Protein AF-A0A6F8SP30-F1 (afdb_monomer)

pLDDT: mean 85.56, std 14.73, range [39.81, 97.38]

Foldseek 3Di:
DDPPPPVVQQPPCVPDPDRDQPCLVVVCQQWPDDPLAIAGDCDPDPSNNCSVVVVVCCLVPPPVCPVPRHDHPVPDDD

Mean predicted aligned error: 6.64 Å

Solvent-accessible surface area (backbone atoms only — not comparable to full-atom values): 4961 Å² total; per-residue (Å²): 138,80,78,82,55,72,77,58,64,53,70,48,70,92,78,39,101,66,67,67,64,85,61,59,82,55,50,70,68,30,41,44,76,54,90,83,28,31,32,59,44,85,50,90,47,78,79,50,50,63,48,21,55,57,51,54,50,43,52,71,67,36,77,90,24,67,91,61,65,53,51,49,63,68,74,57,82,128

Nearest PDB structures (foldseek):
  2jai-assembly2_B  TM=8.679E-01  e=1.230E-01  Homo sapiens
  2ci4-assembly1_A  TM=8.515E-01  e=1.059E-01  Bos taurus
  1h70-assembly1_A  TM=6.665E-01  e=1.931E-01  Pseudomonas aeruginosa
  3rhy-assembly2_B  TM=6.603E-01  e=2.243E-01  Pseudomonas aeruginosa

InterPro domains:
  IPR003876 Arginine deiminase [PR01466] (20-38)
  IPR003876 Arginine deiminase [PR01466] (48-63)

Sequence (78 aa):
MEGIRWGAVTYLDDLFLVNPLPNSYFTRDSSINIADDVILSHMGKPYRQREPLLMKYIHRAADEYRDNPTQDFYSMEC

Secondary structure (DSSP, 8-state):
-----HHHHTT-TTT-SS---GGGG-GGGTEEEETTEEEE---SSGGGTTHHHHHHHHHHHSGGGSSSPPPBTTT---

Structure (mmCIF, N/CA/C/O backbone):
data_AF-A0A6F8SP30-F1
#
_entry.id   AF-A0A6F8SP30-F1
#
loop_
_atom_site.group_PDB
_atom_site.id
_atom_site.type_symbol
_atom_site.label_atom_id
_atom_site.label_alt_id
_atom_site.label_comp_id
_atom_site.label_asym_id
_atom_site.label_entity_id
_atom_site.label_seq_id
_atom_site.pdbx_PDB_ins_code
_atom_site.Cartn_x
_atom_site.Cartn_y
_atom_site.Cartn_z
_atom_site.occupancy
_atom_site.B_iso_or_equiv
_atom_site.auth_seq_id
_atom_site.auth_comp_id
_atom_site.auth_asym_id
_atom_site.auth_atom_id
_atom_site.pdbx_PDB_model_num
ATOM 1 N N . MET A 1 1 ? 32.053 -9.212 -7.784 1.00 39.81 1 MET A N 1
ATOM 2 C CA . MET A 1 1 ? 30.937 -9.244 -6.817 1.00 39.81 1 MET A CA 1
ATOM 3 C C . MET A 1 1 ? 30.078 -8.009 -7.052 1.00 39.81 1 MET A C 1
ATOM 5 O O . MET A 1 1 ? 30.290 -6.996 -6.403 1.00 39.81 1 MET A O 1
ATOM 9 N N . GLU A 1 2 ? 29.164 -8.056 -8.020 1.00 45.53 2 GLU A N 1
ATOM 10 C CA . GLU A 1 2 ? 28.089 -7.063 -8.108 1.00 45.53 2 GLU A CA 1
ATOM 11 C C . GLU A 1 2 ? 26.902 -7.627 -7.334 1.00 45.53 2 GLU A C 1
ATOM 13 O O . GLU A 1 2 ? 26.377 -8.687 -7.671 1.00 45.53 2 GLU A O 1
ATOM 18 N N . GLY A 1 3 ? 26.536 -6.973 -6.233 1.00 51.66 3 GLY A N 1
ATOM 19 C CA . GLY A 1 3 ? 25.336 -7.337 -5.493 1.00 51.66 3 GLY A CA 1
ATOM 20 C C . GLY A 1 3 ? 24.115 -7.108 -6.376 1.00 51.66 3 GLY A C 1
ATOM 21 O O . GLY A 1 3 ? 23.929 -6.007 -6.897 1.00 51.66 3 GLY A O 1
ATOM 22 N N . ILE A 1 4 ? 23.287 -8.138 -6.541 1.00 56.56 4 ILE A N 1
ATOM 23 C CA . ILE A 1 4 ? 21.993 -8.028 -7.214 1.00 56.56 4 ILE A CA 1
ATOM 24 C C . ILE A 1 4 ? 21.202 -6.935 -6.492 1.00 56.56 4 ILE A C 1
ATOM 26 O O . ILE A 1 4 ? 20.803 -7.091 -5.337 1.00 56.56 4 ILE A O 1
ATOM 30 N N . ARG A 1 5 ? 20.988 -5.795 -7.156 1.00 62.47 5 ARG A N 1
ATOM 31 C CA . ARG A 1 5 ? 20.046 -4.794 -6.660 1.00 62.47 5 ARG A CA 1
ATOM 32 C C . ARG A 1 5 ? 18.659 -5.409 -6.790 1.00 62.47 5 ARG A C 1
ATOM 34 O O . ARG A 1 5 ? 18.188 -5.580 -7.905 1.00 62.47 5 ARG A O 1
ATOM 41 N N . TRP A 1 6 ? 18.001 -5.725 -5.678 1.00 59.12 6 TRP A N 1
ATOM 42 C CA . TRP A 1 6 ? 16.655 -6.318 -5.674 1.00 59.12 6 TRP A CA 1
ATOM 43 C C . TRP A 1 6 ? 15.639 -5.522 -6.509 1.00 59.12 6 TRP A C 1
ATOM 45 O O . TRP A 1 6 ? 14.799 -6.108 -7.182 1.00 59.12 6 TRP A O 1
ATOM 55 N 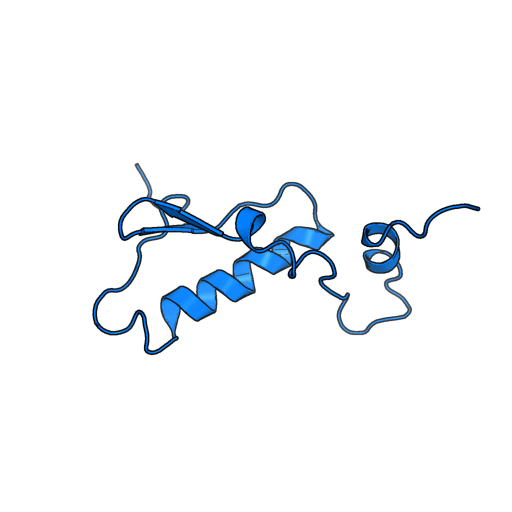N . GLY A 1 7 ? 15.782 -4.193 -6.559 1.00 62.03 7 GLY A N 1
ATOM 56 C CA . GLY A 1 7 ? 14.976 -3.335 -7.430 1.00 62.03 7 GLY A CA 1
ATOM 57 C C . GLY A 1 7 ? 15.296 -3.436 -8.926 1.00 62.03 7 GLY A C 1
ATOM 58 O O . GLY A 1 7 ? 14.527 -2.934 -9.719 1.00 62.03 7 GLY A O 1
ATOM 59 N N . ALA A 1 8 ? 16.401 -4.050 -9.353 1.00 66.94 8 ALA A N 1
ATOM 60 C CA . ALA A 1 8 ? 16.684 -4.280 -10.774 1.00 66.94 8 ALA A CA 1
ATOM 61 C C . ALA A 1 8 ? 15.872 -5.458 -11.339 1.00 66.94 8 ALA A C 1
ATOM 63 O O . ALA A 1 8 ? 15.499 -5.439 -12.507 1.00 66.94 8 ALA A O 1
ATOM 64 N N . VAL A 1 9 ? 15.547 -6.450 -10.501 1.00 69.56 9 VAL A N 1
ATOM 65 C CA . VAL A 1 9 ? 14.745 -7.624 -10.893 1.00 69.56 9 VAL A CA 1
ATOM 66 C C . VAL A 1 9 ? 13.319 -7.220 -11.283 1.00 69.56 9 VAL A C 1
ATOM 68 O O . VAL A 1 9 ? 12.712 -7.857 -12.134 1.00 69.56 9 VAL A O 1
ATOM 71 N N . THR A 1 10 ? 12.801 -6.125 -10.717 1.00 64.56 10 THR A N 1
ATOM 72 C CA . THR A 1 10 ? 11.454 -5.603 -11.007 1.00 64.56 10 THR A CA 1
ATOM 73 C C . THR A 1 10 ? 11.331 -4.881 -12.352 1.00 64.56 10 THR A C 1
ATOM 75 O O . THR A 1 10 ? 10.261 -4.359 -12.638 1.00 64.56 10 THR A O 1
ATOM 78 N N . TYR A 1 11 ? 12.411 -4.807 -13.137 1.00 68.56 11 TYR A N 1
ATOM 79 C CA . TYR A 1 11 ? 12.430 -4.240 -14.493 1.00 68.56 11 TYR A CA 1
ATOM 80 C C . TYR A 1 11 ? 12.634 -5.310 -15.579 1.00 68.56 11 TYR A C 1
ATOM 82 O O . TYR A 1 11 ? 12.803 -4.978 -16.749 1.00 68.56 11 TYR A O 1
ATOM 90 N N . LEU A 1 12 ? 12.673 -6.592 -15.201 1.00 71.00 12 LEU A N 1
ATOM 91 C CA . LEU A 1 12 ? 12.754 -7.714 -16.136 1.00 71.00 12 LEU A CA 1
ATOM 92 C C . LEU A 1 12 ? 11.336 -8.128 -16.549 1.00 71.00 12 LEU A C 1
ATOM 94 O O . LEU A 1 12 ? 10.858 -9.198 -16.173 1.00 71.00 12 LEU A O 1
ATOM 98 N N . ASP A 1 13 ? 10.671 -7.244 -17.295 1.00 61.38 13 ASP A N 1
ATOM 99 C CA . ASP A 1 13 ? 9.247 -7.359 -17.641 1.00 61.38 13 ASP A CA 1
ATOM 100 C C . ASP A 1 13 ? 8.918 -8.618 -18.473 1.00 61.38 13 ASP A C 1
ATOM 102 O O . ASP A 1 13 ? 7.788 -9.098 -18.444 1.00 61.38 13 ASP A O 1
ATOM 106 N N . ASP A 1 14 ? 9.909 -9.220 -19.140 1.00 67.38 14 ASP A N 1
ATOM 107 C CA . ASP A 1 14 ? 9.731 -10.431 -19.957 1.00 67.38 14 ASP A CA 1
ATOM 108 C C . ASP A 1 14 ? 9.710 -11.743 -19.142 1.00 67.38 14 ASP A C 1
ATOM 110 O O . ASP A 1 14 ? 9.426 -12.809 -19.692 1.00 67.38 14 ASP A O 1
ATOM 114 N N . LEU A 1 15 ? 10.028 -11.702 -17.839 1.00 83.88 15 LEU A N 1
ATOM 115 C CA . LEU A 1 15 ? 10.147 -12.904 -16.998 1.00 83.88 15 LEU A CA 1
ATOM 116 C C . LEU A 1 15 ? 8.934 -13.136 -16.086 1.00 83.88 15 LEU A C 1
ATOM 118 O O . LEU A 1 15 ? 8.644 -14.278 -15.720 1.00 83.88 15 LEU A O 1
ATOM 122 N N . PHE A 1 16 ? 8.224 -12.074 -15.703 1.00 85.00 16 PHE A N 1
ATOM 123 C CA . PHE A 1 16 ? 7.143 -12.145 -14.725 1.00 85.00 16 PHE A CA 1
ATOM 124 C C . PHE A 1 16 ? 5.839 -11.596 -15.299 1.00 85.00 16 PHE A C 1
ATOM 126 O O . PHE A 1 16 ? 5.759 -10.432 -15.668 1.00 85.00 16 PHE A O 1
ATOM 133 N N . LEU A 1 17 ? 4.768 -12.399 -15.254 1.00 88.25 17 LEU A N 1
ATOM 134 C CA . LEU A 1 17 ? 3.413 -11.908 -15.548 1.00 88.25 17 LEU A CA 1
ATOM 135 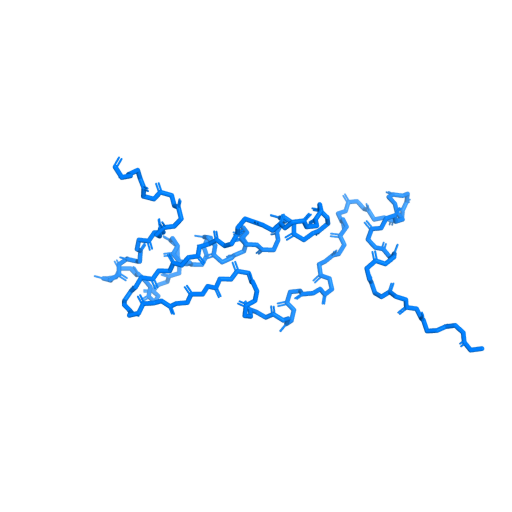C C . LEU A 1 17 ? 3.009 -10.765 -14.599 1.00 88.25 17 LEU A C 1
ATOM 137 O O . LEU A 1 17 ? 2.283 -9.850 -14.975 1.00 88.25 17 LEU A O 1
ATOM 141 N N . VAL A 1 18 ? 3.476 -10.833 -13.350 1.00 87.94 18 VAL A N 1
ATOM 142 C CA . VAL A 1 18 ? 3.299 -9.800 -12.332 1.00 87.94 18 VAL A CA 1
ATOM 143 C C . VAL A 1 18 ? 4.640 -9.579 -11.649 1.00 87.94 18 VAL A C 1
ATOM 145 O O . VAL A 1 18 ? 5.125 -10.465 -10.946 1.00 87.94 18 VAL A O 1
ATOM 148 N N . ASN A 1 19 ? 5.218 -8.387 -11.815 1.00 88.94 19 ASN A N 1
ATOM 149 C CA . ASN A 1 19 ? 6.503 -8.061 -11.199 1.00 88.94 19 ASN A CA 1
ATOM 150 C C . ASN A 1 19 ? 6.448 -8.235 -9.669 1.00 88.94 19 ASN A C 1
ATOM 152 O O . ASN A 1 19 ? 5.461 -7.805 -9.046 1.00 88.94 19 ASN A O 1
ATOM 156 N N . PRO A 1 20 ? 7.482 -8.847 -9.058 1.00 89.94 20 PRO A N 1
ATOM 157 C CA . PRO A 1 20 ? 7.529 -9.054 -7.618 1.00 89.94 20 PRO A CA 1
ATOM 158 C C . PRO A 1 20 ? 7.615 -7.719 -6.871 1.00 89.94 20 PRO A C 1
ATOM 160 O O . PRO A 1 20 ? 8.055 -6.708 -7.416 1.00 89.94 20 PRO A O 1
ATOM 163 N N . LEU A 1 21 ? 7.236 -7.734 -5.592 1.00 92.50 21 LEU A N 1
ATOM 164 C CA . LEU A 1 21 ? 7.357 -6.593 -4.681 1.00 92.50 21 LEU A CA 1
ATOM 165 C C . LEU A 1 21 ? 8.396 -6.915 -3.590 1.00 92.50 21 LEU A C 1
ATOM 167 O O . LEU A 1 21 ? 8.033 -7.168 -2.442 1.00 92.50 21 LEU A O 1
ATOM 171 N N . PRO A 1 22 ? 9.703 -6.958 -3.918 1.00 91.44 22 PRO A N 1
ATOM 172 C CA . PRO A 1 22 ? 10.738 -7.391 -2.972 1.00 91.44 22 PRO A CA 1
ATOM 173 C C . PRO A 1 22 ? 10.839 -6.475 -1.746 1.00 91.44 22 PRO A C 1
ATOM 175 O O . PRO A 1 22 ? 11.267 -6.896 -0.675 1.00 91.44 22 PRO A O 1
ATOM 178 N N . ASN A 1 23 ? 10.414 -5.222 -1.893 1.00 92.19 23 ASN A N 1
ATOM 179 C CA . ASN A 1 23 ? 10.459 -4.226 -0.837 1.00 92.19 23 ASN A CA 1
ATOM 180 C C . ASN A 1 23 ? 9.240 -4.281 0.097 1.00 92.19 23 ASN A C 1
ATOM 182 O O . ASN A 1 23 ? 9.246 -3.574 1.099 1.00 92.19 23 ASN A O 1
ATOM 186 N N . SER A 1 24 ? 8.239 -5.136 -0.157 1.00 91.00 24 SER A N 1
ATOM 187 C CA . SER A 1 24 ? 7.063 -5.274 0.719 1.00 91.00 24 SER A CA 1
ATOM 188 C C . SER A 1 24 ? 7.399 -5.766 2.127 1.00 91.00 24 SER A C 1
ATOM 190 O O . SER A 1 24 ? 6.624 -5.533 3.048 1.00 91.00 24 SER A O 1
ATOM 192 N N . TYR A 1 25 ? 8.563 -6.396 2.325 1.00 92.12 25 TYR A N 1
ATOM 193 C CA . TYR A 1 25 ? 9.063 -6.713 3.666 1.00 92.12 25 TYR A CA 1
ATOM 194 C C . TYR A 1 25 ? 9.398 -5.447 4.483 1.00 92.12 25 TYR A C 1
ATOM 196 O O . TYR A 1 25 ? 9.327 -5.455 5.710 1.00 92.12 25 TYR A O 1
ATOM 204 N N . PHE A 1 26 ? 9.724 -4.330 3.824 1.00 94.50 26 PHE A N 1
ATOM 205 C CA . PHE A 1 26 ? 9.939 -3.028 4.461 1.00 94.50 26 PHE A CA 1
ATOM 206 C C . PHE A 1 26 ? 8.612 -2.271 4.595 1.00 94.50 26 PHE A C 1
ATOM 208 O O . PHE A 1 26 ? 8.355 -1.282 3.908 1.00 94.50 26 PHE A O 1
ATOM 215 N N . THR A 1 27 ? 7.765 -2.744 5.507 1.00 93.94 27 THR A N 1
ATOM 216 C CA . THR A 1 27 ? 6.377 -2.277 5.680 1.00 93.94 27 THR A CA 1
ATOM 217 C C . THR A 1 27 ? 6.251 -0.782 5.980 1.00 93.94 27 THR A C 1
ATOM 219 O O . THR A 1 27 ? 5.300 -0.149 5.530 1.00 93.94 27 THR A O 1
ATOM 222 N N . ARG A 1 28 ? 7.245 -0.196 6.662 1.00 95.31 28 ARG A N 1
ATOM 223 C CA . ARG A 1 28 ? 7.245 1.211 7.106 1.00 95.31 28 ARG A CA 1
ATOM 224 C C . ARG A 1 28 ? 7.047 2.234 5.988 1.00 95.31 28 ARG A C 1
ATOM 226 O O . ARG A 1 28 ? 6.517 3.307 6.244 1.00 95.31 28 ARG A O 1
ATOM 233 N N . ASP A 1 29 ? 7.503 1.936 4.776 1.00 94.81 29 ASP A N 1
ATOM 234 C CA . ASP A 1 29 ? 7.406 2.904 3.683 1.00 94.81 29 ASP A CA 1
ATOM 235 C C . ASP A 1 29 ? 6.029 2.874 3.006 1.00 94.81 29 ASP A C 1
ATOM 237 O O . ASP A 1 29 ? 5.624 3.869 2.414 1.00 94.81 29 ASP A O 1
ATOM 241 N N . SER A 1 30 ? 5.324 1.737 3.045 1.00 95.75 30 SER A N 1
ATOM 242 C CA . SER A 1 30 ? 4.063 1.543 2.310 1.00 95.75 30 SER A CA 1
ATOM 243 C C . SER A 1 30 ? 2.867 2.180 3.014 1.00 95.75 30 SER A C 1
ATOM 245 O O . SER A 1 30 ? 1.946 2.651 2.348 1.00 95.75 30 SER A O 1
ATOM 247 N N . SER A 1 31 ? 2.892 2.196 4.346 1.00 95.75 31 SER A N 1
ATOM 248 C CA . SER A 1 31 ? 1.884 2.832 5.189 1.00 95.75 31 SER A CA 1
ATOM 249 C C . SER A 1 31 ? 2.509 3.326 6.490 1.00 95.75 31 SER A C 1
ATOM 251 O O . SER A 1 31 ? 3.370 2.662 7.072 1.00 95.75 31 SER A O 1
ATOM 253 N N . ILE A 1 32 ? 2.055 4.483 6.962 1.00 96.19 32 ILE A N 1
ATOM 254 C CA . ILE A 1 32 ? 2.517 5.096 8.210 1.00 96.19 32 ILE A CA 1
ATOM 255 C C . ILE A 1 32 ? 1.292 5.344 9.081 1.00 96.19 32 ILE A C 1
ATOM 257 O O . ILE A 1 32 ? 0.428 6.127 8.702 1.00 96.19 32 ILE A O 1
ATOM 261 N N . ASN A 1 33 ? 1.218 4.699 10.243 1.00 94.31 33 ASN A N 1
ATOM 262 C CA . ASN A 1 33 ? 0.131 4.943 11.190 1.00 94.31 33 ASN A CA 1
ATOM 263 C C . ASN A 1 33 ? 0.416 6.220 11.990 1.00 94.31 33 ASN A C 1
ATOM 265 O O . ASN A 1 33 ? 1.521 6.393 12.514 1.00 94.31 33 ASN A O 1
ATOM 269 N N . ILE A 1 34 ? -0.576 7.101 12.085 1.00 94.44 34 ILE A N 1
ATOM 270 C CA . ILE A 1 34 ? -0.542 8.323 12.888 1.00 94.44 34 ILE A CA 1
ATOM 271 C C . ILE A 1 34 ? -1.772 8.311 13.787 1.00 94.44 34 ILE A C 1
ATOM 273 O O . ILE A 1 34 ? -2.889 8.472 13.307 1.00 94.44 34 ILE A O 1
ATOM 277 N N . ALA A 1 35 ? -1.545 8.157 15.093 1.00 93.25 35 ALA A N 1
ATOM 278 C CA . ALA A 1 35 ? -2.617 7.905 16.053 1.00 93.25 35 ALA A CA 1
ATOM 279 C C . ALA A 1 35 ? -3.504 6.736 15.576 1.00 93.25 35 ALA A C 1
ATOM 281 O O . ALA A 1 35 ? -2.977 5.643 15.365 1.00 93.25 35 ALA A O 1
ATOM 282 N N . ASP A 1 36 ? -4.801 6.981 15.391 1.00 92.88 36 ASP A N 1
ATOM 283 C CA . ASP A 1 36 ? -5.793 5.980 14.987 1.00 92.88 36 ASP A CA 1
ATOM 284 C C . ASP A 1 36 ? -5.962 5.868 13.460 1.00 92.88 36 ASP A C 1
ATOM 286 O O . ASP A 1 36 ? -6.715 5.024 12.980 1.00 92.88 36 ASP A O 1
ATOM 290 N N . ASP A 1 37 ? -5.245 6.687 12.691 1.00 94.25 37 ASP A N 1
ATOM 291 C CA . ASP A 1 37 ? -5.377 6.801 11.240 1.00 94.25 37 ASP A CA 1
ATOM 292 C C . ASP A 1 37 ? -4.084 6.411 10.511 1.00 94.25 37 ASP A C 1
ATOM 294 O O . ASP A 1 37 ? -3.055 6.077 11.112 1.00 94.25 37 ASP A O 1
ATOM 298 N N . VAL A 1 38 ? -4.129 6.427 9.178 1.00 95.62 38 VAL A N 1
ATOM 299 C CA . VAL A 1 38 ? -3.030 5.968 8.327 1.00 95.62 38 VAL A CA 1
ATOM 300 C C . VAL A 1 38 ? -2.702 6.987 7.240 1.00 95.62 38 VAL A C 1
ATOM 302 O O . VAL A 1 38 ? -3.558 7.696 6.733 1.00 95.62 38 VAL A O 1
ATOM 305 N N . ILE A 1 39 ? -1.437 7.053 6.845 1.00 96.12 39 ILE A N 1
ATOM 30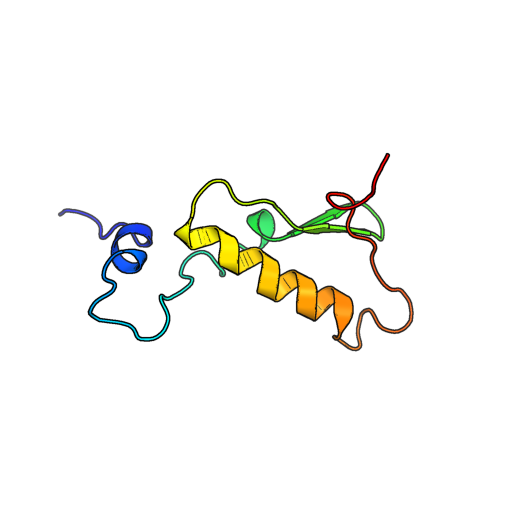6 C CA . ILE A 1 39 ? -1.010 7.619 5.566 1.00 96.12 39 ILE A CA 1
ATOM 307 C C . ILE A 1 39 ? -0.706 6.450 4.640 1.00 96.12 39 ILE A C 1
ATOM 309 O O . ILE A 1 39 ? 0.211 5.669 4.915 1.00 96.12 39 ILE A O 1
ATOM 313 N N . LEU A 1 40 ? -1.431 6.343 3.526 1.00 96.19 40 LEU A N 1
ATOM 314 C CA . LEU A 1 40 ? -1.071 5.435 2.438 1.00 96.19 40 LEU A CA 1
ATOM 315 C C . LEU A 1 40 ? -0.106 6.156 1.491 1.00 96.19 40 LEU A C 1
ATOM 317 O O . LEU A 1 40 ? -0.469 7.094 0.785 1.00 96.19 40 LEU A O 1
ATOM 321 N N . SER A 1 41 ? 1.158 5.735 1.494 1.00 94.69 41 SER A N 1
ATOM 322 C CA . SER A 1 41 ? 2.237 6.488 0.851 1.00 94.69 41 SER A CA 1
ATOM 323 C C . SER A 1 41 ? 2.084 6.603 -0.669 1.00 94.69 41 SER A C 1
ATOM 325 O O . SER A 1 41 ? 1.914 5.608 -1.370 1.00 94.69 41 SER A O 1
ATOM 327 N N . HIS A 1 42 ? 2.296 7.800 -1.224 1.00 93.69 42 HIS A N 1
ATOM 328 C CA . HIS A 1 42 ? 2.475 7.983 -2.667 1.00 93.69 42 HIS A CA 1
ATOM 329 C C . HIS A 1 42 ? 3.946 7.765 -3.065 1.00 93.69 42 HIS A C 1
ATOM 331 O O . HIS A 1 42 ? 4.783 8.671 -3.020 1.00 93.69 42 HIS A O 1
ATOM 337 N N . MET A 1 43 ? 4.284 6.527 -3.432 1.00 93.81 43 MET A N 1
ATOM 338 C CA . MET A 1 43 ? 5.673 6.097 -3.630 1.00 93.81 43 MET A CA 1
ATOM 339 C C . MET A 1 43 ? 6.340 6.761 -4.844 1.00 93.81 43 MET A C 1
ATOM 341 O O . MET A 1 43 ? 5.837 6.716 -5.967 1.00 93.81 43 MET A O 1
ATOM 345 N N . GLY A 1 44 ? 7.546 7.302 -4.642 1.00 92.06 44 GLY A N 1
ATOM 346 C CA . GLY A 1 44 ? 8.298 7.987 -5.703 1.00 92.06 44 GLY A CA 1
ATOM 347 C C . GLY A 1 44 ? 8.946 7.067 -6.749 1.00 92.06 44 GLY A C 1
ATOM 348 O O . GLY A 1 44 ? 9.336 7.532 -7.817 1.00 92.06 44 GLY A O 1
ATOM 349 N N . LYS A 1 45 ? 9.097 5.765 -6.470 1.00 89.88 45 LYS A N 1
ATOM 350 C CA . LYS A 1 45 ? 9.655 4.790 -7.425 1.00 89.88 45 LYS A CA 1
ATOM 351 C C . LYS A 1 45 ? 8.523 3.997 -8.088 1.00 89.88 45 LYS A C 1
ATOM 353 O O . LYS A 1 45 ? 7.784 3.352 -7.348 1.00 89.88 45 LYS A O 1
ATOM 358 N N . PRO A 1 46 ? 8.421 3.957 -9.435 1.00 88.62 46 PRO A N 1
ATOM 359 C CA . PRO A 1 46 ? 7.308 3.297 -10.128 1.00 88.62 46 PRO A CA 1
ATOM 360 C C . PRO A 1 46 ? 7.063 1.843 -9.701 1.00 88.62 46 PRO A C 1
ATOM 362 O O . PRO A 1 46 ? 5.938 1.471 -9.387 1.00 88.62 46 PRO A O 1
ATOM 365 N N . TYR A 1 47 ? 8.121 1.036 -9.566 1.00 87.00 47 TYR A N 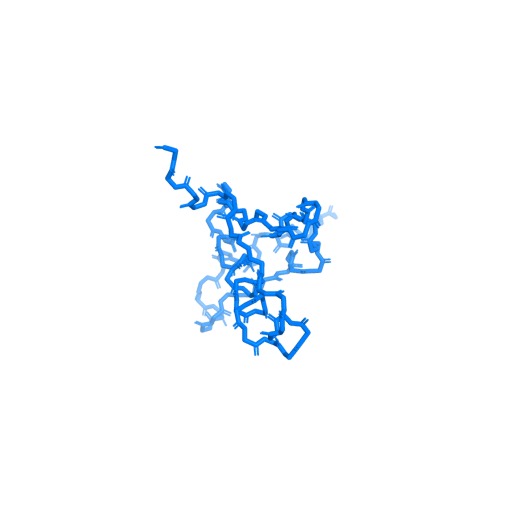1
ATOM 366 C CA . TYR A 1 47 ? 7.998 -0.368 -9.145 1.00 87.00 47 TYR A CA 1
ATOM 367 C C . TYR A 1 47 ? 7.497 -0.548 -7.700 1.00 87.00 47 TYR A C 1
ATOM 369 O O . TYR A 1 47 ? 7.032 -1.629 -7.351 1.00 87.00 47 TYR A O 1
ATOM 377 N N . ARG A 1 48 ? 7.557 0.502 -6.867 1.00 92.94 48 ARG A N 1
ATOM 378 C CA . ARG A 1 48 ? 7.066 0.498 -5.480 1.00 92.94 48 ARG A CA 1
ATOM 379 C C . ARG A 1 48 ? 5.645 1.034 -5.333 1.00 92.94 48 ARG A C 1
ATOM 381 O O . ARG A 1 48 ? 5.041 0.857 -4.284 1.00 92.94 48 ARG A O 1
ATOM 388 N N . GLN A 1 49 ? 5.075 1.661 -6.364 1.00 93.25 49 GLN A N 1
ATOM 389 C CA . GLN A 1 49 ? 3.732 2.269 -6.304 1.00 93.25 49 GLN A CA 1
ATOM 390 C C . GLN A 1 49 ? 2.612 1.256 -6.044 1.00 93.25 49 GLN A C 1
ATOM 392 O O . GLN A 1 49 ? 1.524 1.627 -5.617 1.00 93.25 49 GLN A O 1
ATOM 397 N N . ARG A 1 50 ? 2.886 -0.031 -6.268 1.00 93.94 50 ARG A N 1
ATOM 398 C CA . ARG A 1 50 ? 1.959 -1.128 -5.984 1.00 93.94 50 ARG A CA 1
ATOM 399 C C . ARG A 1 50 ? 1.982 -1.584 -4.523 1.00 93.94 50 ARG A C 1
ATOM 401 O O . ARG A 1 50 ? 1.035 -2.240 -4.107 1.00 93.94 50 ARG A O 1
ATOM 408 N N . GLU A 1 51 ? 3.019 -1.258 -3.750 1.00 95.44 51 GLU A N 1
ATOM 409 C CA . GLU A 1 51 ? 3.149 -1.710 -2.355 1.00 95.44 51 GLU A CA 1
ATOM 410 C C . GLU A 1 51 ? 2.036 -1.147 -1.441 1.00 95.44 51 GLU A C 1
ATOM 412 O O . GLU A 1 51 ? 1.386 -1.946 -0.763 1.00 95.44 51 GLU A O 1
ATOM 417 N N . PRO A 1 52 ? 1.707 0.166 -1.470 1.00 95.94 52 PRO A N 1
ATOM 418 C CA . PRO A 1 52 ? 0.648 0.742 -0.631 1.00 95.94 52 PRO A CA 1
ATOM 419 C C . PRO A 1 52 ? -0.750 0.181 -0.916 1.00 95.94 52 PRO A C 1
ATOM 421 O O . PRO A 1 52 ? -1.617 0.223 -0.046 1.00 95.94 52 PRO A O 1
ATOM 424 N N . LEU A 1 53 ? -0.988 -0.385 -2.109 1.00 94.88 53 LEU A N 1
ATOM 425 C CA . LEU A 1 53 ? -2.270 -1.018 -2.436 1.00 94.88 53 LEU A CA 1
ATOM 426 C C . LEU A 1 53 ? -2.575 -2.19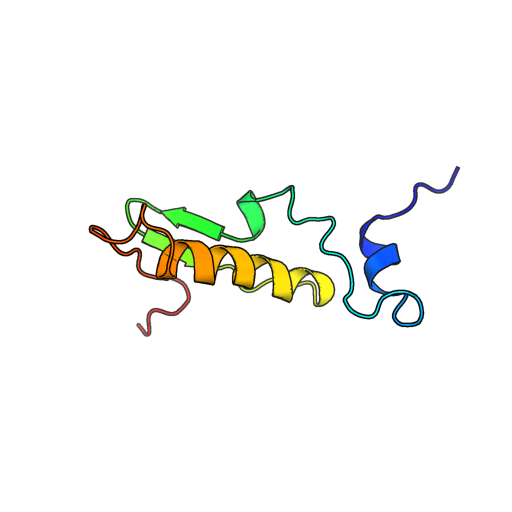4 -1.503 1.00 94.88 53 LEU A C 1
ATOM 428 O O . LEU A 1 53 ? -3.737 -2.399 -1.162 1.00 94.88 53 LEU A O 1
ATOM 432 N N . LEU A 1 54 ? -1.551 -2.939 -1.070 1.00 94.56 54 LEU A N 1
ATOM 433 C CA . LEU A 1 54 ? -1.727 -4.034 -0.116 1.00 94.56 54 LEU A CA 1
ATOM 434 C C . LEU A 1 54 ? -2.278 -3.498 1.209 1.00 94.56 54 LEU A C 1
ATOM 436 O O . LEU A 1 54 ? -3.264 -4.018 1.723 1.00 94.56 54 LEU A O 1
ATOM 440 N N . MET A 1 55 ? -1.689 -2.413 1.717 1.00 95.25 55 MET A N 1
ATOM 441 C CA . MET A 1 55 ? -2.106 -1.799 2.979 1.00 95.25 55 MET A CA 1
ATOM 442 C C . MET A 1 55 ? -3.490 -1.166 2.855 1.00 95.25 55 MET A C 1
ATOM 444 O O . MET A 1 55 ? -4.334 -1.390 3.716 1.00 95.25 55 MET A O 1
ATOM 448 N N . LYS A 1 56 ? -3.787 -0.495 1.734 1.00 94.88 56 LYS A N 1
ATOM 449 C CA . LYS A 1 56 ? -5.116 0.069 1.454 1.00 94.88 56 LYS A CA 1
ATOM 450 C C . LYS A 1 56 ? -6.240 -0.949 1.647 1.00 94.88 56 LYS A C 1
ATOM 452 O O . LYS A 1 56 ? -7.273 -0.625 2.226 1.00 94.88 56 LYS A O 1
ATOM 457 N N . TYR A 1 57 ? -6.063 -2.169 1.141 1.00 95.69 57 TYR A N 1
ATOM 458 C CA . TYR A 1 57 ? -7.094 -3.200 1.251 1.00 95.69 57 TYR A CA 1
ATOM 459 C C . TYR A 1 57 ? -7.115 -3.894 2.610 1.00 95.69 57 TYR A C 1
ATOM 461 O O . TYR A 1 57 ? -8.193 -4.294 3.037 1.00 95.69 57 TYR A O 1
ATOM 469 N N . ILE A 1 58 ? -5.984 -3.979 3.313 1.00 95.56 58 ILE A N 1
ATOM 470 C CA . ILE A 1 58 ? -5.964 -4.438 4.707 1.00 95.56 58 ILE A CA 1
ATOM 471 C C . ILE A 1 58 ? -6.763 -3.470 5.585 1.00 95.56 58 ILE A C 1
ATOM 473 O O . ILE A 1 58 ? -7.750 -3.886 6.182 1.00 95.56 58 ILE A O 1
ATOM 477 N N . HIS A 1 59 ? -6.426 -2.178 5.558 1.00 94.75 59 HIS A N 1
ATOM 478 C CA . HIS A 1 59 ? -7.131 -1.131 6.308 1.00 94.75 59 HIS A CA 1
ATOM 479 C C . HIS A 1 59 ? -8.628 -1.048 5.965 1.00 94.75 59 HIS A C 1
ATOM 481 O O . HIS A 1 59 ? -9.448 -0.719 6.815 1.00 94.75 59 HIS A O 1
ATOM 487 N N . ARG A 1 60 ? -9.008 -1.366 4.720 1.00 93.69 60 ARG A N 1
ATOM 488 C CA . ARG A 1 60 ? -10.407 -1.326 4.270 1.00 93.69 60 ARG A CA 1
ATOM 489 C C . ARG A 1 60 ? -11.219 -2.577 4.621 1.00 93.69 60 ARG A C 1
ATOM 491 O O . ARG A 1 60 ? -12.434 -2.467 4.757 1.00 93.69 60 ARG A O 1
ATOM 498 N N . ALA A 1 61 ? -10.604 -3.758 4.620 1.00 96.06 61 ALA A N 1
ATOM 499 C CA . ALA A 1 61 ? -11.343 -5.022 4.549 1.00 96.06 61 ALA A CA 1
ATOM 500 C C . ALA A 1 61 ? -10.973 -6.049 5.624 1.00 96.06 61 ALA A C 1
ATOM 502 O O . ALA A 1 61 ? -11.705 -7.025 5.776 1.00 96.06 61 ALA A O 1
ATOM 503 N N . ALA A 1 62 ? -9.861 -5.878 6.342 1.00 96.81 62 ALA A N 1
ATOM 504 C CA . ALA A 1 62 ? -9.507 -6.791 7.420 1.00 96.81 62 ALA A CA 1
ATOM 505 C C . ALA A 1 62 ? -10.40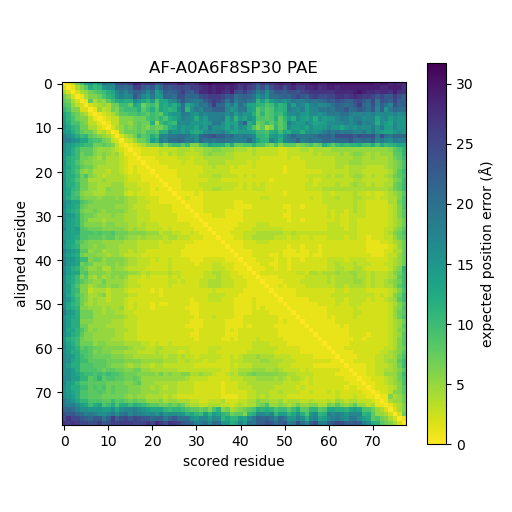5 -6.563 8.644 1.00 96.81 62 ALA A C 1
ATOM 507 O O . ALA A 1 62 ? -10.761 -5.430 8.969 1.00 96.81 62 ALA A O 1
ATOM 508 N N . ASP A 1 63 ? -10.730 -7.650 9.346 1.00 97.38 63 ASP A N 1
ATOM 509 C CA . ASP A 1 63 ? -11.624 -7.623 10.509 1.00 97.38 63 ASP A CA 1
ATOM 510 C C . ASP A 1 63 ? -11.121 -6.711 11.635 1.00 97.38 63 ASP A C 1
ATOM 512 O O . ASP A 1 63 ? -11.926 -6.133 12.357 1.00 97.38 63 ASP A O 1
ATOM 516 N N . GLU A 1 64 ? -9.803 -6.529 11.734 1.00 94.25 64 GLU A N 1
ATOM 517 C CA . GLU A 1 64 ? -9.143 -5.658 12.711 1.00 94.25 64 GLU A CA 1
ATOM 518 C C . GLU A 1 64 ? -9.577 -4.185 12.605 1.00 94.25 64 GLU A C 1
ATOM 520 O O . GLU A 1 64 ? -9.619 -3.487 13.613 1.00 94.25 64 GLU A O 1
ATOM 525 N N . TYR A 1 65 ? -9.972 -3.728 11.411 1.00 94.19 65 TYR A N 1
ATOM 526 C CA . TYR A 1 65 ? -10.399 -2.344 11.155 1.00 94.19 65 TYR A CA 1
ATOM 527 C C . TYR A 1 65 ? -11.915 -2.201 10.984 1.00 94.19 65 TYR A C 1
ATOM 529 O O . TYR A 1 65 ? -12.403 -1.134 10.617 1.00 94.19 65 TYR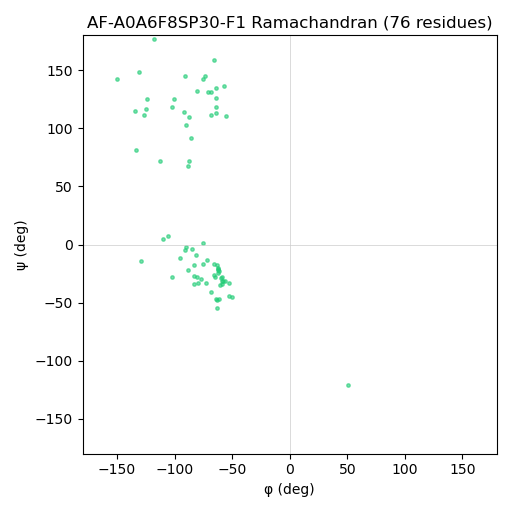 A O 1
ATOM 537 N N . ARG A 1 66 ? -12.683 -3.272 11.225 1.00 93.31 66 ARG A N 1
ATOM 538 C CA . ARG A 1 66 ? -14.136 -3.282 11.006 1.00 93.31 66 ARG A CA 1
ATOM 539 C C . ARG A 1 66 ? -14.862 -2.284 11.904 1.00 93.31 66 ARG A C 1
ATOM 541 O O . ARG A 1 66 ? -15.715 -1.542 11.424 1.00 93.31 66 ARG A O 1
ATOM 548 N N . ASP A 1 67 ? -14.535 -2.305 13.193 1.00 95.69 67 ASP A N 1
ATOM 549 C CA . ASP A 1 67 ? -15.235 -1.514 14.209 1.00 95.69 67 ASP A CA 1
ATOM 550 C C . ASP A 1 67 ? -14.625 -0.114 14.373 1.00 95.69 67 ASP A C 1
ATOM 552 O O . ASP A 1 67 ? -15.307 0.807 14.819 1.00 95.69 67 ASP A O 1
ATOM 556 N N . ASN A 1 68 ? -13.358 0.052 13.980 1.00 93.31 68 ASN A N 1
ATOM 557 C CA . ASN A 1 68 ? -12.648 1.327 13.987 1.00 93.31 68 ASN A CA 1
ATOM 558 C C . ASN A 1 68 ? -11.895 1.530 12.656 1.00 93.31 68 ASN A C 1
ATOM 560 O O . ASN A 1 68 ? -10.704 1.213 12.567 1.00 93.31 68 ASN A O 1
ATOM 564 N N . PRO A 1 69 ? -12.584 1.990 11.596 1.00 93.00 69 PRO A N 1
ATOM 565 C CA . PRO A 1 69 ? -11.970 2.171 10.288 1.00 93.00 69 PRO A CA 1
ATOM 566 C C . PRO A 1 69 ? -10.994 3.350 10.298 1.00 93.00 69 PRO A C 1
ATOM 568 O O . PRO A 1 69 ? -11.347 4.456 10.702 1.00 93.00 69 PRO A O 1
ATOM 571 N N . THR A 1 70 ? -9.788 3.129 9.780 1.00 93.75 70 THR A N 1
ATOM 572 C CA . THR A 1 70 ? -8.781 4.187 9.621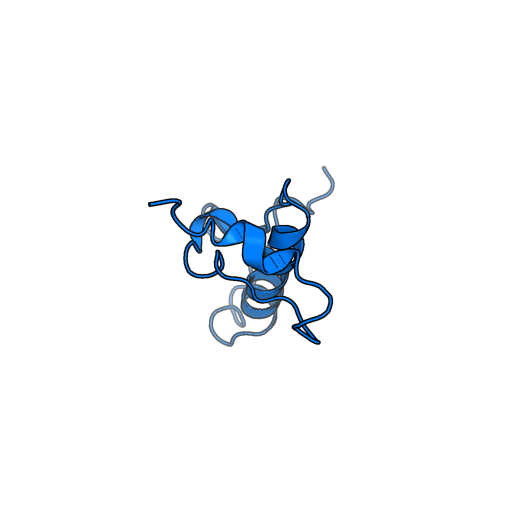 1.00 93.75 70 THR A CA 1
ATOM 573 C C . THR A 1 70 ? -9.116 5.102 8.445 1.00 93.75 70 THR A C 1
ATOM 575 O O . THR A 1 70 ? -9.507 4.617 7.376 1.00 93.75 70 THR A O 1
ATOM 578 N N . GLN A 1 71 ? -8.859 6.398 8.580 1.00 93.12 71 GLN A N 1
ATOM 579 C CA . GLN A 1 71 ? -8.869 7.359 7.480 1.00 93.12 71 GLN A CA 1
ATOM 580 C C . GLN A 1 71 ? -7.477 7.484 6.851 1.00 93.12 71 GLN A C 1
ATOM 582 O O . GLN A 1 71 ? -6.462 7.398 7.540 1.00 93.12 71 GLN A O 1
ATOM 587 N N . ASP A 1 72 ? -7.425 7.686 5.529 1.00 93.50 72 ASP A N 1
ATOM 588 C CA . ASP A 1 72 ? -6.170 7.959 4.819 1.00 93.50 72 ASP A CA 1
ATOM 589 C C . ASP A 1 72 ? -5.895 9.467 4.755 1.00 93.50 72 ASP A C 1
ATOM 591 O O . ASP A 1 72 ? -6.465 10.182 3.923 1.00 93.50 72 ASP A O 1
ATOM 595 N N . PHE A 1 73 ? -4.979 9.931 5.604 1.00 90.88 73 PHE A N 1
ATOM 596 C CA . PHE A 1 73 ? -4.565 11.331 5.725 1.00 90.88 73 PHE A CA 1
ATOM 597 C C . PHE A 1 73 ? -3.935 11.919 4.463 1.00 90.88 73 PHE A C 1
ATOM 599 O O . PHE A 1 73 ? -3.959 13.135 4.297 1.00 90.88 73 PHE A O 1
ATOM 606 N N . TYR A 1 74 ? -3.390 11.101 3.559 1.00 84.06 74 TYR A N 1
ATOM 607 C CA . TYR A 1 74 ? -2.879 11.616 2.286 1.00 84.06 74 TYR A CA 1
ATOM 608 C C . TYR A 1 74 ? -4.009 12.018 1.332 1.00 84.06 74 TYR A C 1
ATOM 610 O O . TYR A 1 74 ? -3.864 12.947 0.542 1.00 84.06 74 TYR A O 1
ATOM 618 N N . SER A 1 75 ? -5.127 11.293 1.398 1.00 75.94 75 SER A N 1
ATOM 619 C CA . SER A 1 75 ? -6.292 11.482 0.532 1.00 75.94 75 SER A CA 1
ATOM 620 C C . SER A 1 75 ? -7.337 12.443 1.095 1.00 75.94 75 SER A C 1
ATOM 622 O O . SER A 1 75 ? -8.324 12.723 0.418 1.00 75.94 75 SER A O 1
ATOM 624 N N . M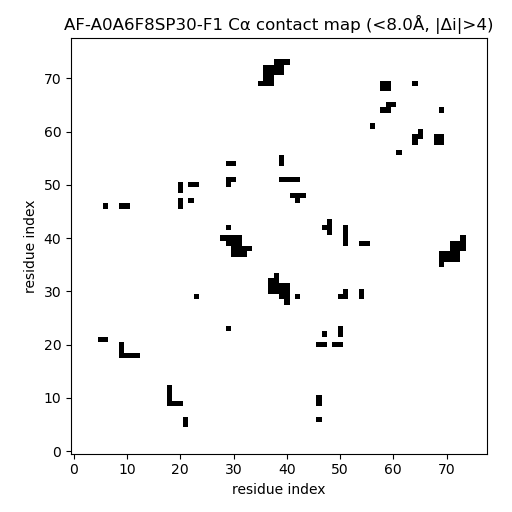ET A 1 76 ? -7.138 12.932 2.322 1.00 61.66 76 MET A N 1
ATOM 625 C CA . MET A 1 76 ? -7.993 13.965 2.889 1.00 61.66 76 MET A CA 1
ATOM 626 C C . MET A 1 76 ? -7.839 15.242 2.062 1.00 61.66 76 MET A C 1
ATOM 628 O O . MET A 1 76 ? -6.768 15.846 2.019 1.00 61.66 76 MET A O 1
ATOM 632 N N . GLU A 1 77 ? -8.911 15.631 1.375 1.00 56.28 77 GLU A N 1
ATOM 633 C CA . GLU A 1 77 ? -9.022 16.977 0.824 1.00 56.28 77 GLU A CA 1
ATOM 634 C C . GLU A 1 77 ? -9.046 17.957 2.005 1.00 56.28 77 GLU A C 1
ATOM 636 O O . GLU A 1 77 ? -9.913 17.862 2.876 1.00 56.28 77 GLU A O 1
ATOM 641 N N . CYS A 1 78 ? -8.054 18.848 2.062 1.00 46.69 78 CYS A N 1
ATOM 642 C CA . CYS A 1 78 ? -8.096 20.030 2.922 1.00 46.69 78 CYS A CA 1
ATOM 643 C C . CYS A 1 78 ? -9.132 21.035 2.411 1.00 46.69 78 CYS A C 1
ATOM 645 O O . CYS A 1 78 ? -9.183 21.239 1.175 1.00 46.69 78 CYS A O 1
#

Radius of gyration: 15.1 Å; Cα contacts (8 Å, |Δi|>4): 75; chains: 1; bounding box: 46×33×36 Å

Organism: NCBI:txid2707299